Protein AF-A0A4Z1HAS6-F1 (afdb_monomer)

Solvent-accessible surface area (backbone atoms only — not comparable to full-atom values): 6994 Å² total; per-residue (Å²): 138,57,70,63,56,57,43,52,5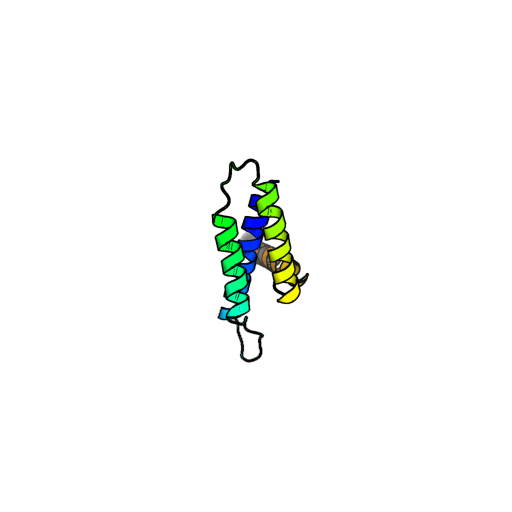6,49,54,50,50,54,49,54,50,51,54,45,49,69,74,68,53,51,96,88,54,88,70,80,50,74,66,58,55,48,51,56,49,50,52,51,54,56,54,69,70,57,54,98,82,44,96,55,39,67,73,58,42,51,60,47,43,54,51,50,51,55,50,22,61,75,71,56,72,60,38,76,62,50,59,50,48,52,47,49,51,53,48,51,54,50,48,51,54,49,53,52,49,51,55,49,49,52,53,52,51,50,53,50,52,57,54,53,60,63,70,76,104

Foldseek 3Di:
DDLLVVLVVLLVLLVVLLVCCVVVVDPPRDHDDPVLVVQSVVLVVQSVVQDPPDPCSVVSSVVSVVSSVVSCVVVVSDDVVSVVVVVVVVVVVVVVVVVVVVVVVVVVVVVVVVVVVVVVD

Structure (mmCIF, N/CA/C/O backbone):
data_AF-A0A4Z1HAS6-F1
#
_entry.id   AF-A0A4Z1HAS6-F1
#
loop_
_atom_site.group_PDB
_atom_site.id
_atom_site.type_symbol
_atom_site.label_atom_id
_atom_site.label_alt_id
_atom_site.label_comp_id
_atom_site.label_asym_id
_atom_site.label_entity_id
_atom_site.label_seq_id
_atom_site.pdbx_PDB_ins_code
_atom_site.Cartn_x
_atom_site.Cartn_y
_atom_site.Cartn_z
_atom_site.occupancy
_atom_site.B_iso_or_equiv
_atom_site.auth_seq_id
_atom_site.auth_comp_id
_atom_site.auth_asym_id
_atom_site.auth_atom_id
_atom_site.pdbx_PDB_model_num
ATOM 1 N N . MET A 1 1 ? -14.693 9.776 7.699 1.00 51.38 1 MET A N 1
ATOM 2 C CA . MET A 1 1 ? -13.715 8.710 7.383 1.00 51.38 1 MET A C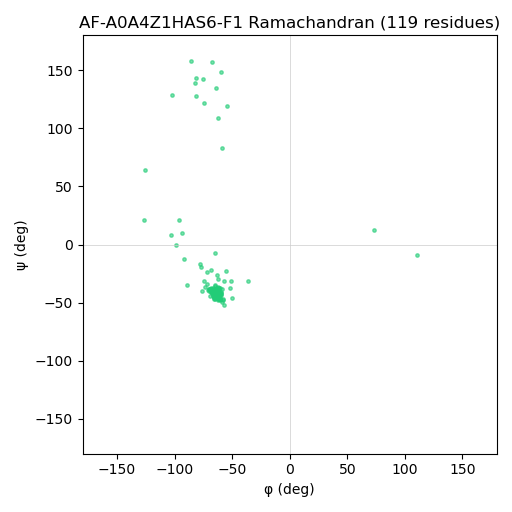A 1
ATOM 3 C C . MET A 1 1 ? -13.106 8.235 8.688 1.00 51.38 1 MET A C 1
ATOM 5 O O . MET A 1 1 ? -12.937 9.064 9.571 1.00 51.38 1 MET A O 1
ATOM 9 N N . SER A 1 2 ? -12.888 6.928 8.856 1.00 72.44 2 SER A N 1
ATOM 10 C CA . SER A 1 2 ? -12.240 6.383 10.058 1.00 72.44 2 SER A CA 1
ATOM 11 C C . SER A 1 2 ? -10.797 6.050 9.710 1.00 72.44 2 SER A C 1
ATOM 13 O O . SER A 1 2 ? -10.574 5.319 8.748 1.00 72.44 2 SER A O 1
ATOM 15 N N . ILE A 1 3 ? -9.852 6.538 10.513 1.00 74.12 3 ILE A N 1
ATOM 16 C CA . ILE A 1 3 ? -8.408 6.313 10.350 1.00 74.12 3 ILE A CA 1
ATOM 17 C C . ILE A 1 3 ? -8.041 4.832 10.195 1.00 74.12 3 ILE A C 1
ATOM 19 O O . ILE A 1 3 ? -7.114 4.485 9.473 1.00 74.12 3 ILE A O 1
ATOM 23 N N . ARG A 1 4 ? -8.812 3.936 10.820 1.00 79.75 4 ARG A N 1
ATOM 24 C CA . ARG A 1 4 ? -8.639 2.489 10.682 1.00 79.75 4 ARG A CA 1
ATOM 25 C C . ARG A 1 4 ? -8.844 2.018 9.250 1.00 79.75 4 ARG A C 1
ATOM 27 O O . ARG A 1 4 ? -8.083 1.182 8.784 1.00 79.75 4 ARG A O 1
ATOM 34 N N . LYS A 1 5 ? -9.880 2.524 8.578 1.00 78.62 5 LYS A N 1
ATOM 35 C CA . LYS A 1 5 ? -10.191 2.136 7.201 1.00 78.62 5 LYS A CA 1
ATOM 36 C C . LYS A 1 5 ? -9.112 2.647 6.249 1.00 78.62 5 LYS A C 1
ATOM 38 O O . LYS A 1 5 ? -8.667 1.903 5.390 1.00 78.62 5 LYS A O 1
ATOM 43 N N . ASP A 1 6 ? -8.647 3.874 6.466 1.00 76.94 6 ASP A N 1
ATOM 44 C CA . ASP A 1 6 ? -7.574 4.455 5.658 1.00 76.94 6 ASP A CA 1
ATOM 45 C C . ASP A 1 6 ? -6.259 3.676 5.846 1.00 76.94 6 ASP A C 1
ATOM 47 O O . ASP A 1 6 ? -5.551 3.398 4.880 1.00 76.94 6 ASP A O 1
ATOM 51 N N . LEU A 1 7 ? -5.950 3.259 7.079 1.00 79.75 7 LEU A N 1
ATOM 52 C CA . LEU A 1 7 ? -4.800 2.405 7.376 1.00 79.75 7 LEU A CA 1
ATOM 53 C C . LEU A 1 7 ? -4.944 0.999 6.766 1.00 79.75 7 LEU A C 1
ATOM 55 O O . LEU A 1 7 ? -3.986 0.497 6.189 1.00 79.75 7 LEU A O 1
ATOM 59 N N . GLU A 1 8 ? -6.127 0.386 6.843 1.00 83.94 8 GLU A N 1
ATOM 60 C CA . GLU A 1 8 ? -6.432 -0.909 6.217 1.00 83.94 8 GLU A CA 1
ATOM 61 C C . GLU A 1 8 ? -6.228 -0.868 4.697 1.00 83.94 8 GLU A C 1
ATOM 63 O O . GLU A 1 8 ? -5.531 -1.719 4.138 1.00 83.94 8 GLU A O 1
ATOM 68 N N . ASP A 1 9 ? -6.789 0.152 4.044 1.00 80.56 9 ASP A N 1
ATOM 69 C CA . ASP A 1 9 ? -6.670 0.363 2.603 1.00 80.56 9 ASP A CA 1
ATOM 70 C C . ASP A 1 9 ? -5.200 0.594 2.207 1.00 80.56 9 ASP A C 1
ATOM 72 O O . ASP A 1 9 ? -4.719 -0.003 1.243 1.00 80.56 9 ASP A O 1
ATOM 76 N N . ASN A 1 10 ? -4.450 1.386 2.984 1.00 79.81 10 ASN A N 1
ATOM 77 C CA . ASN A 1 10 ? -3.025 1.611 2.739 1.00 79.81 10 ASN A CA 1
ATOM 78 C C . ASN A 1 10 ? -2.195 0.325 2.910 1.00 79.81 10 ASN A C 1
ATOM 80 O O . ASN A 1 10 ? -1.398 0.011 2.034 1.00 79.81 10 ASN A O 1
ATOM 84 N N . ILE A 1 11 ? -2.388 -0.454 3.984 1.00 83.88 11 ILE A N 1
ATOM 85 C CA . ILE A 1 11 ? -1.651 -1.719 4.195 1.00 83.88 11 ILE A CA 1
ATOM 86 C C . ILE A 1 11 ? -1.910 -2.689 3.041 1.00 83.88 11 ILE A C 1
ATOM 88 O O . ILE A 1 11 ? -0.990 -3.356 2.563 1.00 83.88 11 ILE A O 1
ATOM 92 N N . LYS A 1 12 ? -3.164 -2.777 2.586 1.00 82.44 12 LYS A N 1
ATOM 93 C CA . LYS A 1 12 ? -3.532 -3.626 1.454 1.00 82.44 12 LYS A CA 1
ATOM 94 C C . LYS A 1 12 ? -2.815 -3.194 0.175 1.00 82.44 12 LYS A C 1
ATOM 96 O O . LYS A 1 12 ? -2.251 -4.043 -0.507 1.00 82.44 12 LYS A O 1
ATOM 101 N N . LEU A 1 13 ? -2.798 -1.894 -0.113 1.00 76.75 13 LEU A N 1
ATOM 102 C CA . LEU A 1 13 ? -2.098 -1.352 -1.276 1.00 76.75 13 LEU A CA 1
ATOM 103 C C . LEU A 1 13 ? -0.607 -1.700 -1.259 1.00 76.75 13 LEU A C 1
ATOM 105 O O . LEU A 1 13 ? -0.089 -2.172 -2.265 1.00 76.75 13 LEU A O 1
ATOM 109 N N . GLU A 1 14 ? 0.072 -1.523 -0.127 1.00 79.19 14 GLU A N 1
ATOM 110 C CA . GLU A 1 14 ? 1.503 -1.836 -0.004 1.00 79.19 14 GLU A CA 1
ATOM 111 C C . GLU A 1 14 ? 1.799 -3.328 -0.242 1.00 79.19 14 GLU A C 1
ATOM 113 O O . GLU A 1 14 ? 2.783 -3.675 -0.898 1.00 79.19 14 GLU A O 1
ATOM 118 N N . LYS A 1 15 ? 0.917 -4.225 0.220 1.00 79.00 15 LYS A N 1
ATOM 119 C CA . LYS A 1 15 ? 1.027 -5.668 -0.052 1.00 79.00 15 LYS A CA 1
ATOM 120 C C . LYS A 1 15 ? 0.835 -5.996 -1.527 1.00 79.00 15 LYS A C 1
ATOM 122 O O . LYS A 1 15 ? 1.623 -6.755 -2.083 1.00 79.00 15 LYS A O 1
ATOM 127 N N . ASP A 1 16 ? -0.177 -5.407 -2.158 1.00 75.19 16 ASP A N 1
ATOM 128 C CA . ASP A 1 16 ? -0.426 -5.596 -3.588 1.00 75.19 16 ASP A CA 1
ATOM 129 C C . ASP A 1 16 ? 0.782 -5.103 -4.415 1.00 75.19 16 ASP A C 1
ATOM 131 O O . ASP A 1 16 ? 1.184 -5.754 -5.380 1.00 75.19 16 ASP A O 1
ATOM 135 N N . TYR A 1 17 ? 1.426 -4.001 -4.004 1.00 73.44 17 TYR A N 1
ATOM 136 C CA . TYR A 1 17 ? 2.667 -3.518 -4.620 1.00 73.44 17 TYR A CA 1
ATOM 137 C C . TYR A 1 17 ? 3.847 -4.468 -4.425 1.00 73.44 17 TYR A C 1
ATOM 139 O O . TYR A 1 17 ? 4.586 -4.711 -5.379 1.00 73.44 17 TYR A O 1
ATOM 147 N N . GLN A 1 18 ? 4.031 -5.018 -3.224 1.00 72.50 18 GLN A N 1
ATOM 148 C CA . GLN A 1 18 ? 5.063 -6.022 -2.973 1.00 72.50 18 GLN A CA 1
ATOM 149 C C . GLN A 1 18 ? 4.877 -7.244 -3.885 1.00 72.50 18 GLN A C 1
ATOM 151 O O . GLN A 1 18 ? 5.830 -7.663 -4.543 1.00 72.50 18 GLN A O 1
ATOM 156 N N . ASP A 1 19 ? 3.652 -7.762 -3.982 1.00 71.94 19 ASP A N 1
ATOM 157 C CA . ASP A 1 19 ? 3.314 -8.890 -4.853 1.00 71.94 19 ASP A CA 1
ATOM 158 C C . ASP A 1 19 ? 3.598 -8.583 -6.332 1.00 71.94 19 ASP A C 1
ATOM 160 O O . ASP A 1 19 ? 4.100 -9.442 -7.061 1.00 71.94 19 ASP A O 1
ATOM 164 N N . LEU A 1 20 ? 3.293 -7.363 -6.788 1.00 68.50 20 LEU A N 1
ATOM 165 C CA . LEU A 1 20 ? 3.595 -6.918 -8.151 1.00 68.50 20 LEU A CA 1
ATOM 166 C C . LEU A 1 20 ? 5.101 -6.826 -8.397 1.00 68.50 20 LEU A C 1
ATOM 168 O O . LEU A 1 20 ? 5.577 -7.328 -9.410 1.00 68.50 20 LEU A O 1
ATOM 172 N N . ILE A 1 21 ? 5.866 -6.240 -7.471 1.00 66.69 21 ILE A N 1
ATOM 173 C CA . ILE A 1 21 ? 7.328 -6.156 -7.587 1.00 66.69 21 ILE A CA 1
ATOM 174 C C . ILE A 1 21 ? 7.930 -7.558 -7.658 1.00 66.69 21 ILE A C 1
ATOM 176 O O . ILE A 1 21 ? 8.806 -7.795 -8.486 1.00 66.69 21 ILE A O 1
ATOM 180 N N . GLU A 1 22 ? 7.466 -8.504 -6.841 1.00 67.56 22 GLU A N 1
ATOM 181 C CA . GLU A 1 22 ? 7.962 -9.882 -6.867 1.00 67.56 22 GLU A CA 1
ATOM 182 C C . GLU A 1 22 ? 7.612 -10.617 -8.171 1.00 67.56 22 GLU A C 1
ATOM 184 O O . GLU A 1 22 ? 8.472 -11.310 -8.721 1.00 67.56 22 GLU A O 1
ATOM 189 N N . LYS A 1 23 ? 6.392 -10.436 -8.699 1.00 64.88 23 LYS A N 1
ATOM 190 C CA . LYS A 1 23 ? 5.915 -11.105 -9.925 1.00 64.88 23 LYS A CA 1
ATOM 191 C C . LYS A 1 23 ? 6.482 -10.507 -11.216 1.00 64.88 23 LYS A C 1
ATOM 193 O O . LYS A 1 23 ? 6.850 -11.263 -12.110 1.00 64.88 23 LYS A O 1
ATOM 198 N N . ASP A 1 24 ? 6.592 -9.181 -11.305 1.00 59.50 24 ASP A N 1
ATOM 199 C CA . ASP A 1 24 ? 7.090 -8.450 -12.485 1.00 59.50 24 ASP A CA 1
ATOM 200 C C . ASP A 1 24 ? 8.597 -8.139 -12.421 1.00 59.50 24 ASP A C 1
ATOM 202 O O . ASP A 1 24 ? 9.121 -7.400 -13.262 1.00 59.50 24 ASP A O 1
ATOM 206 N N . SER A 1 25 ? 9.325 -8.708 -11.450 1.00 54.72 25 SER A N 1
ATOM 207 C CA . SER A 1 25 ? 10.783 -8.590 -11.310 1.00 54.72 25 SER A CA 1
ATOM 208 C C . SER A 1 25 ? 11.525 -9.115 -12.548 1.00 54.72 25 SER A C 1
ATOM 210 O O . SER A 1 25 ? 12.044 -10.234 -12.564 1.00 54.72 25 SER A O 1
ATOM 212 N N . LYS A 1 26 ? 11.651 -8.278 -13.581 1.00 51.53 26 LYS A N 1
ATOM 213 C CA . LYS A 1 26 ? 12.662 -8.443 -14.628 1.00 51.53 26 LYS A CA 1
ATOM 214 C C . LYS A 1 26 ? 14.056 -8.397 -13.981 1.00 51.53 26 LYS A C 1
ATOM 216 O O . LYS A 1 26 ? 14.238 -7.685 -12.987 1.00 51.53 26 LYS A O 1
ATOM 221 N N . PRO A 1 27 ? 15.056 -9.112 -14.524 1.00 42.62 27 PRO A N 1
ATOM 222 C CA . PRO A 1 27 ? 16.431 -8.990 -14.047 1.00 42.62 27 PRO A CA 1
ATOM 223 C C . PRO A 1 27 ? 16.865 -7.514 -14.100 1.00 42.62 27 PRO A C 1
ATOM 225 O O . PRO A 1 27 ? 16.822 -6.896 -15.160 1.00 42.62 27 PRO A O 1
ATOM 228 N N . GLY A 1 28 ? 17.208 -6.940 -12.939 1.00 47.59 28 GLY A N 1
ATOM 229 C CA . GLY A 1 28 ? 17.580 -5.525 -12.782 1.00 47.59 28 GLY A CA 1
ATOM 230 C C . GLY A 1 28 ? 16.577 -4.640 -12.023 1.00 47.59 28 GLY A C 1
ATOM 231 O O . GLY A 1 28 ? 16.925 -3.512 -11.683 1.00 47.59 28 GLY A O 1
ATOM 232 N N . HIS A 1 29 ? 15.370 -5.121 -11.700 1.00 53.66 29 HIS A N 1
ATOM 233 C CA . HIS A 1 29 ? 14.458 -4.409 -10.792 1.00 53.66 29 HIS A CA 1
ATOM 234 C C . HIS A 1 29 ? 14.796 -4.683 -9.316 1.00 53.66 29 HIS A C 1
ATOM 236 O O . HIS A 1 29 ? 15.098 -5.817 -8.940 1.00 53.66 29 HIS A O 1
ATOM 242 N N . ARG A 1 30 ? 14.741 -3.639 -8.470 1.00 60.19 30 ARG A N 1
ATOM 243 C CA . ARG A 1 30 ? 14.974 -3.743 -7.019 1.00 60.19 30 ARG A CA 1
ATOM 244 C C . ARG A 1 30 ? 13.914 -4.658 -6.404 1.00 60.19 30 ARG A C 1
ATOM 246 O O . ARG A 1 30 ? 12.751 -4.280 -6.309 1.00 60.19 30 ARG A O 1
ATOM 253 N N . ARG A 1 31 ? 14.333 -5.851 -5.986 1.00 65.88 31 ARG A N 1
ATOM 254 C CA . ARG A 1 31 ? 13.539 -6.718 -5.113 1.00 65.88 31 ARG A CA 1
ATOM 255 C C . ARG A 1 31 ? 13.591 -6.167 -3.698 1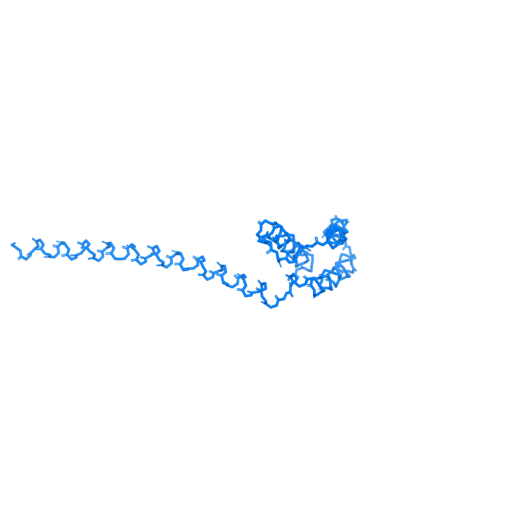.00 65.88 31 ARG A C 1
ATOM 257 O O . ARG A 1 31 ? 14.644 -5.692 -3.272 1.00 65.88 31 ARG A O 1
ATOM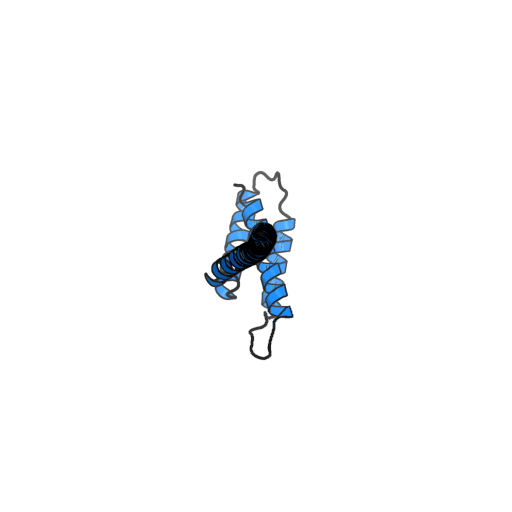 264 N N . LEU A 1 32 ? 12.470 -6.258 -2.990 1.00 68.31 32 LEU A N 1
ATOM 265 C CA . LEU A 1 32 ? 12.460 -5.983 -1.561 1.00 68.31 32 LEU A CA 1
ATOM 266 C C . LEU A 1 32 ? 13.334 -7.022 -0.849 1.00 68.31 32 LEU A C 1
ATOM 268 O O . LEU A 1 32 ? 13.258 -8.219 -1.147 1.00 68.31 32 LEU A O 1
ATOM 272 N N . SER A 1 33 ? 14.177 -6.562 0.067 1.00 76.88 33 SER A N 1
ATOM 273 C CA . SER A 1 33 ? 14.954 -7.418 0.952 1.00 76.88 33 SER A CA 1
ATOM 274 C C . SER A 1 33 ? 14.026 -8.135 1.933 1.00 76.88 33 SER A C 1
ATOM 276 O O . SER A 1 33 ? 12.924 -7.675 2.233 1.00 76.88 33 SER A O 1
ATOM 278 N N . GLU A 1 34 ? 14.474 -9.264 2.476 1.00 78.88 34 GLU A N 1
ATOM 279 C CA . GLU A 1 34 ? 13.701 -10.015 3.475 1.00 78.88 34 GLU A CA 1
ATOM 280 C C . GLU A 1 34 ? 13.352 -9.164 4.709 1.00 78.88 34 GLU A C 1
ATOM 282 O O . GLU A 1 34 ? 12.285 -9.326 5.299 1.00 78.88 34 GLU A O 1
ATOM 287 N N . GLU A 1 35 ? 14.209 -8.205 5.067 1.00 78.81 35 GLU A N 1
ATOM 288 C CA . GLU A 1 35 ? 13.957 -7.265 6.160 1.00 78.81 35 GLU A CA 1
ATOM 289 C C . GLU A 1 35 ? 12.843 -6.263 5.818 1.00 78.81 35 GLU A C 1
ATOM 291 O O . GLU A 1 35 ? 11.965 -6.000 6.641 1.00 78.81 35 GLU A O 1
ATOM 296 N N . GLU A 1 36 ? 12.814 -5.763 4.579 1.00 76.50 36 GLU A N 1
ATOM 297 C CA . GLU A 1 36 ? 11.778 -4.843 4.100 1.00 76.50 36 GLU A CA 1
ATOM 298 C C . GLU A 1 36 ? 10.398 -5.519 4.116 1.00 76.50 36 GLU A C 1
ATOM 300 O O . GLU A 1 36 ? 9.433 -4.944 4.626 1.00 76.50 36 GLU A O 1
ATOM 305 N N . LYS A 1 37 ? 10.322 -6.777 3.661 1.00 78.88 37 LYS A N 1
ATOM 306 C CA . LYS A 1 37 ? 9.094 -7.593 3.706 1.00 78.88 37 LYS A CA 1
ATOM 307 C C . LYS A 1 37 ? 8.638 -7.868 5.138 1.00 78.88 37 LYS A C 1
ATOM 309 O O . LYS A 1 37 ? 7.444 -7.844 5.442 1.00 78.88 37 LYS A O 1
ATOM 314 N N . LYS A 1 38 ? 9.592 -8.131 6.035 1.00 84.50 38 LYS A N 1
ATOM 315 C CA . LYS A 1 38 ? 9.312 -8.391 7.449 1.00 84.50 38 LYS A CA 1
ATOM 316 C C . LYS A 1 38 ? 8.711 -7.163 8.132 1.00 84.50 38 LYS A C 1
ATOM 318 O O . LYS A 1 38 ? 7.761 -7.316 8.894 1.00 84.50 38 LYS A O 1
ATOM 323 N N . ASN A 1 39 ? 9.195 -5.962 7.819 1.00 84.19 39 ASN A N 1
ATOM 324 C CA . ASN A 1 39 ? 8.670 -4.718 8.388 1.00 84.19 39 ASN A CA 1
ATOM 325 C C . ASN A 1 39 ? 7.203 -4.466 8.010 1.00 84.19 39 ASN A C 1
ATOM 327 O O . ASN A 1 39 ? 6.399 -4.166 8.892 1.00 84.19 39 ASN A O 1
ATOM 331 N N . LEU A 1 40 ? 6.821 -4.660 6.742 1.00 82.69 40 LEU A N 1
ATOM 332 C CA . LEU A 1 40 ? 5.419 -4.520 6.328 1.00 82.69 40 LEU A CA 1
ATOM 333 C C . LEU A 1 40 ? 4.515 -5.550 7.024 1.00 82.69 40 LEU A C 1
ATOM 335 O O . LEU A 1 40 ? 3.405 -5.229 7.455 1.00 82.69 40 LEU A O 1
ATOM 339 N N . LYS A 1 41 ? 5.009 -6.783 7.193 1.00 85.75 41 LYS A N 1
ATOM 340 C CA . LYS A 1 41 ? 4.297 -7.834 7.929 1.00 85.75 41 LYS A CA 1
ATOM 341 C C . LYS A 1 41 ? 4.076 -7.462 9.399 1.00 85.75 41 LYS A C 1
ATOM 343 O O . LYS A 1 41 ? 2.981 -7.686 9.902 1.00 85.75 41 LYS A O 1
ATOM 348 N N . ILE A 1 42 ? 5.069 -6.862 10.058 1.00 89.38 42 ILE A N 1
ATOM 349 C CA . ILE A 1 42 ? 4.950 -6.397 11.449 1.00 89.38 42 ILE A CA 1
ATOM 350 C C . ILE A 1 42 ? 3.848 -5.335 11.571 1.00 89.38 42 ILE A C 1
ATOM 352 O O . ILE A 1 42 ? 2.989 -5.452 12.441 1.00 89.38 42 ILE A O 1
ATOM 356 N N . ILE A 1 43 ? 3.814 -4.351 10.664 1.00 86.06 43 ILE A N 1
ATOM 357 C CA . ILE A 1 43 ? 2.779 -3.301 10.664 1.00 86.06 43 ILE A CA 1
ATOM 358 C C . ILE A 1 43 ? 1.377 -3.907 10.485 1.00 86.06 43 ILE A C 1
ATOM 360 O O . ILE A 1 43 ? 0.443 -3.523 11.188 1.00 86.06 43 ILE A O 1
ATOM 364 N N . ASP A 1 44 ? 1.224 -4.885 9.586 1.00 87.25 44 ASP A N 1
ATOM 365 C CA . ASP A 1 44 ? -0.044 -5.597 9.378 1.00 87.25 44 ASP A CA 1
ATOM 366 C C . ASP A 1 44 ? -0.479 -6.418 10.601 1.00 87.25 44 ASP A C 1
ATOM 368 O O . ASP A 1 44 ? -1.656 -6.422 10.969 1.00 87.25 44 ASP A O 1
ATOM 372 N N . GLU A 1 45 ? 0.452 -7.123 11.243 1.00 90.25 45 GLU A N 1
ATOM 373 C CA . GLU A 1 45 ? 0.167 -7.892 12.456 1.00 90.25 45 GLU A CA 1
ATOM 374 C C . GLU A 1 45 ? -0.222 -6.983 13.624 1.00 90.25 45 GLU A C 1
ATOM 376 O O . GLU A 1 45 ? -1.172 -7.292 14.347 1.00 90.25 45 GLU A O 1
ATOM 381 N N . ASP A 1 46 ? 0.450 -5.845 13.789 1.00 87.81 46 ASP A N 1
ATOM 382 C CA . ASP A 1 46 ? 0.114 -4.872 14.826 1.00 87.81 46 ASP A CA 1
ATOM 383 C C . ASP A 1 46 ? -1.228 -4.188 14.557 1.00 87.81 46 ASP A C 1
ATOM 385 O O . ASP A 1 46 ? -2.030 -4.032 15.479 1.00 87.81 46 ASP A O 1
ATOM 389 N N . PHE A 1 47 ? -1.551 -3.889 13.296 1.00 87.50 47 PHE A N 1
ATOM 390 C CA . PHE A 1 47 ? -2.871 -3.387 12.919 1.00 87.50 47 PHE A CA 1
ATOM 391 C C . PHE A 1 47 ? -3.992 -4.384 13.253 1.00 87.50 47 PHE A C 1
ATOM 393 O O . PHE A 1 47 ? -5.027 -4.003 13.808 1.00 87.50 47 PHE A O 1
ATOM 400 N N . LYS A 1 48 ? -3.782 -5.681 12.986 1.00 87.19 48 LYS A N 1
ATOM 401 C CA . LYS A 1 48 ? -4.750 -6.750 13.299 1.00 87.19 48 LYS A CA 1
ATOM 402 C C . LYS A 1 48 ? -5.025 -6.906 14.795 1.00 87.19 48 LYS A C 1
ATOM 404 O O . LYS A 1 48 ? -6.112 -7.358 15.157 1.00 87.19 48 LYS A O 1
ATOM 409 N N . LYS A 1 49 ? -4.081 -6.528 15.663 1.00 87.19 49 LYS A N 1
ATOM 410 C CA . LYS A 1 49 ? -4.270 -6.551 17.125 1.00 87.19 49 LYS A CA 1
ATOM 411 C C . LYS A 1 49 ? -5.221 -5.452 17.611 1.00 87.19 49 LYS A C 1
ATOM 413 O O . LYS A 1 49 ? -5.841 -5.623 18.659 1.00 87.19 49 LYS A O 1
ATOM 418 N N . ILE A 1 50 ? -5.381 -4.359 16.859 1.00 84.69 50 ILE A N 1
ATOM 419 C CA . ILE A 1 50 ? -6.269 -3.247 17.223 1.00 84.69 50 ILE A CA 1
ATOM 420 C C . ILE A 1 50 ? -7.725 -3.659 16.994 1.00 84.69 50 ILE A C 1
ATOM 422 O O . ILE A 1 50 ? -8.136 -3.943 15.863 1.00 84.69 50 ILE A O 1
ATOM 426 N N . LYS A 1 51 ? -8.559 -3.615 18.037 1.00 80.12 51 LYS A N 1
ATOM 427 C CA . LYS A 1 51 ? -10.000 -3.897 17.922 1.00 80.12 51 LYS A CA 1
ATOM 428 C C . LYS A 1 51 ? -10.770 -2.670 17.409 1.00 80.12 51 LYS A C 1
ATOM 430 O O . LYS A 1 51 ? -10.489 -1.549 17.807 1.00 80.12 51 LYS A O 1
ATOM 435 N N . LYS A 1 52 ? -11.793 -2.891 16.573 1.00 70.62 52 LYS A N 1
ATOM 436 C CA . LYS A 1 52 ? -12.615 -1.855 15.892 1.00 70.62 52 LYS A CA 1
ATOM 437 C C . LYS A 1 52 ? -13.466 -0.960 16.823 1.00 70.62 52 LYS A C 1
ATOM 439 O O . LYS A 1 52 ? -14.121 -0.043 16.355 1.00 70.62 52 LYS A O 1
ATOM 444 N N . ASN A 1 53 ? -13.513 -1.271 18.120 1.00 72.12 53 ASN A N 1
ATOM 445 C CA . ASN A 1 53 ? -14.309 -0.551 19.124 1.00 72.12 53 ASN A CA 1
ATOM 446 C C . ASN A 1 53 ? -13.444 -0.100 20.311 1.00 72.12 53 ASN A C 1
ATOM 448 O O . ASN A 1 53 ? -13.938 0.086 21.425 1.00 72.12 53 ASN A O 1
ATOM 452 N N . GLU A 1 54 ? -12.132 -0.001 20.116 1.00 75.06 54 GLU A N 1
ATOM 453 C CA . GLU A 1 54 ? -11.229 0.366 21.193 1.00 75.06 54 GLU A CA 1
ATOM 454 C C . GLU A 1 54 ? -11.231 1.888 21.376 1.00 75.06 54 GLU A C 1
ATOM 456 O O . GLU A 1 54 ? -10.987 2.637 20.436 1.00 75.06 54 GLU A O 1
ATOM 461 N N . ARG A 1 55 ? -11.455 2.387 22.601 1.00 75.38 55 ARG A N 1
ATOM 462 C CA . ARG A 1 55 ? -11.410 3.841 22.888 1.00 75.38 55 ARG A CA 1
ATOM 463 C C . ARG A 1 55 ? -10.089 4.501 22.470 1.00 75.38 55 ARG A C 1
ATOM 465 O O . ARG A 1 55 ? -10.044 5.711 22.288 1.00 75.38 55 ARG A O 1
ATOM 472 N N . ARG A 1 56 ? -9.018 3.710 22.362 1.00 78.31 56 ARG A N 1
ATOM 473 C CA . ARG A 1 56 ? -7.671 4.137 21.970 1.00 78.31 56 ARG A CA 1
ATOM 474 C C . ARG A 1 56 ? -7.320 3.780 20.525 1.00 78.31 56 ARG A C 1
ATOM 476 O O . ARG A 1 56 ? -6.182 3.991 20.136 1.00 78.31 56 ARG A O 1
ATOM 483 N N . GLU A 1 57 ? -8.269 3.288 19.730 1.00 78.19 57 GLU A N 1
ATOM 484 C CA . GLU A 1 57 ? -8.045 2.855 18.346 1.00 78.19 57 GLU A CA 1
ATOM 485 C C . GLU A 1 57 ? -7.314 3.914 17.520 1.00 78.19 57 GLU A C 1
ATOM 487 O O . GLU A 1 57 ? -6.326 3.601 16.870 1.00 78.19 57 GLU A O 1
ATOM 492 N N . ILE A 1 58 ? -7.728 5.179 17.612 1.00 78.44 58 ILE A N 1
ATOM 493 C CA . ILE A 1 58 ? -7.069 6.286 16.903 1.00 78.44 58 ILE A CA 1
ATOM 494 C C . ILE A 1 58 ? -5.600 6.421 17.333 1.00 78.44 58 ILE A C 1
ATOM 496 O O . ILE A 1 58 ? -4.718 6.520 16.485 1.00 78.44 58 ILE A O 1
ATOM 500 N N . ASN A 1 59 ? -5.326 6.354 18.638 1.00 83.00 59 ASN A N 1
ATOM 501 C CA . ASN A 1 59 ? -3.973 6.472 19.188 1.00 83.00 59 ASN A CA 1
ATOM 502 C C . ASN A 1 59 ? -3.078 5.276 18.835 1.00 83.00 59 ASN A C 1
ATOM 504 O O . ASN A 1 59 ? -1.861 5.407 18.872 1.00 83.00 59 ASN A O 1
ATOM 508 N N . LEU A 1 60 ? -3.666 4.122 18.512 1.00 83.56 60 LEU A N 1
ATOM 509 C CA . LEU A 1 60 ? -2.938 2.934 18.069 1.00 83.56 60 LEU A CA 1
ATOM 510 C C . LEU A 1 60 ? -2.751 2.911 16.546 1.00 83.56 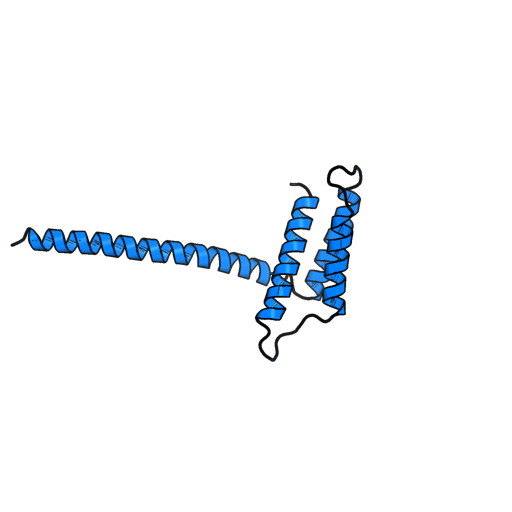60 LEU A C 1
ATOM 512 O O . LEU A 1 60 ? -1.704 2.491 16.064 1.00 83.56 60 LEU A O 1
ATOM 516 N N . CYS A 1 61 ? -3.730 3.404 15.785 1.00 84.06 61 CYS A N 1
ATOM 517 C CA . CYS A 1 61 ? -3.660 3.490 14.328 1.00 84.06 61 CYS A CA 1
ATOM 518 C C . CYS A 1 61 ? -2.712 4.601 13.848 1.00 84.06 61 CYS A C 1
ATOM 520 O O . CYS A 1 61 ? -2.018 4.400 12.858 1.00 84.06 61 CYS A O 1
ATOM 522 N N . LEU A 1 62 ? -2.646 5.748 14.538 1.00 81.44 62 LEU A N 1
ATOM 523 C CA . LEU A 1 62 ? -1.799 6.884 14.139 1.00 81.44 62 LEU A CA 1
ATOM 524 C C . LEU A 1 62 ? -0.305 6.509 14.014 1.00 81.44 62 LEU A C 1
ATOM 526 O O . LEU A 1 62 ? 0.267 6.741 12.950 1.00 81.44 62 LEU A O 1
ATOM 530 N N . PRO A 1 63 ? 0.337 5.877 15.019 1.00 84.75 63 PRO A N 1
ATOM 531 C CA . PRO A 1 63 ? 1.732 5.454 14.898 1.00 84.75 63 PRO A CA 1
ATOM 532 C C . PRO A 1 63 ? 1.957 4.426 13.787 1.00 84.75 63 PRO A C 1
ATOM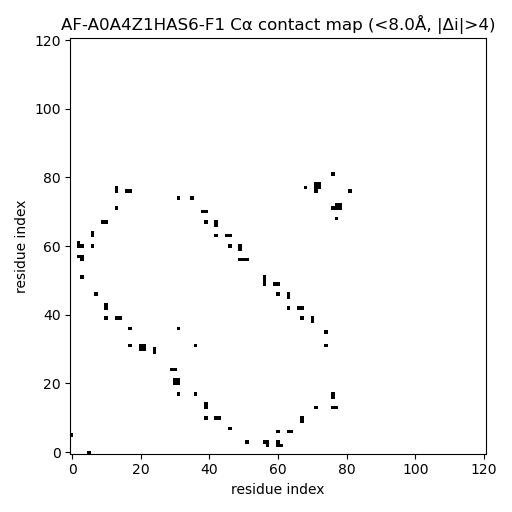 534 O O . PRO A 1 63 ? 2.973 4.478 13.097 1.00 84.75 63 PRO A O 1
ATOM 537 N N . LEU A 1 64 ? 1.009 3.503 13.584 1.00 85.44 64 LEU A N 1
ATOM 538 C CA . LEU A 1 64 ? 1.095 2.514 12.508 1.00 85.44 64 LEU A CA 1
ATOM 539 C C . LEU A 1 64 ? 0.998 3.167 11.130 1.00 85.44 64 LEU A C 1
ATOM 541 O O . LEU A 1 64 ? 1.722 2.767 10.223 1.00 85.44 64 LEU A O 1
ATOM 545 N N . GLN A 1 65 ? 0.161 4.194 10.986 1.00 80.44 65 GLN A N 1
ATOM 546 C CA . GLN A 1 65 ? 0.078 4.983 9.764 1.00 80.44 65 GLN A CA 1
ATOM 547 C C . GLN A 1 65 ? 1.404 5.687 9.471 1.00 80.44 65 GLN A C 1
ATOM 549 O O . GLN A 1 65 ? 1.919 5.558 8.366 1.00 80.44 65 GLN A O 1
ATOM 554 N N . THR A 1 66 ? 2.003 6.352 10.460 1.00 82.75 66 THR A N 1
ATOM 555 C CA . THR A 1 66 ? 3.318 6.991 10.298 1.00 82.75 66 THR A CA 1
ATOM 556 C C . THR A 1 66 ? 4.413 5.975 9.964 1.00 82.75 66 THR A C 1
ATOM 558 O O . THR A 1 66 ? 5.257 6.233 9.110 1.00 82.75 66 THR A O 1
ATOM 561 N N . ASN A 1 67 ? 4.404 4.797 10.593 1.00 84.62 67 ASN A N 1
ATOM 562 C CA . ASN A 1 67 ? 5.358 3.732 10.279 1.00 84.62 67 ASN A CA 1
ATOM 563 C C . ASN A 1 67 ? 5.191 3.216 8.847 1.00 84.62 67 ASN A C 1
ATOM 565 O O . ASN A 1 67 ? 6.189 2.984 8.166 1.00 84.62 67 ASN A O 1
ATOM 569 N N . LEU A 1 68 ? 3.949 3.067 8.386 1.00 82.88 68 LEU A N 1
ATOM 570 C CA . LEU A 1 68 ? 3.642 2.643 7.027 1.00 82.88 68 LEU A CA 1
ATOM 571 C C . LEU A 1 68 ? 4.063 3.697 6.001 1.00 82.88 68 LEU A C 1
ATOM 573 O O . LEU A 1 68 ? 4.684 3.352 5.004 1.00 82.88 68 LEU A O 1
ATOM 577 N N . GLU A 1 69 ? 3.782 4.973 6.263 1.00 81.06 69 GLU A N 1
ATOM 578 C CA . GLU A 1 69 ? 4.212 6.096 5.422 1.00 81.06 69 GLU A CA 1
ATOM 579 C C . GLU A 1 69 ? 5.742 6.167 5.337 1.00 81.06 69 GLU A C 1
ATOM 581 O O . GLU A 1 69 ? 6.290 6.189 4.241 1.00 81.06 69 GLU A O 1
ATOM 586 N N . ASN A 1 70 ? 6.444 6.069 6.469 1.00 81.44 70 ASN A N 1
ATOM 587 C CA . ASN A 1 70 ? 7.910 6.062 6.506 1.00 81.44 70 ASN A CA 1
ATOM 588 C C . ASN A 1 70 ? 8.527 4.864 5.776 1.00 81.44 70 ASN A C 1
ATOM 590 O O . ASN A 1 70 ? 9.556 5.003 5.110 1.00 81.44 70 ASN A O 1
ATOM 594 N N . TRP A 1 71 ? 7.943 3.673 5.938 1.00 81.50 71 TRP A N 1
ATOM 595 C CA . TRP A 1 71 ? 8.361 2.485 5.195 1.00 81.50 71 TRP A CA 1
ATOM 596 C C . TRP A 1 71 ? 8.184 2.734 3.698 1.00 81.50 71 TRP A C 1
ATOM 598 O O . TRP A 1 71 ? 9.106 2.546 2.905 1.00 81.50 71 TRP A O 1
ATOM 608 N N . SER A 1 72 ? 7.028 3.265 3.328 1.00 75.56 72 SER A N 1
ATOM 609 C CA . SER A 1 72 ? 6.673 3.474 1.940 1.00 75.56 72 SER A CA 1
ATOM 610 C C . SER A 1 72 ? 7.513 4.548 1.239 1.00 75.56 72 SER A C 1
ATOM 612 O O . SER A 1 72 ? 7.951 4.356 0.100 1.00 75.56 72 SER A O 1
ATOM 614 N N . ASP A 1 73 ? 7.846 5.629 1.946 1.00 73.62 73 ASP A N 1
ATOM 615 C CA . ASP A 1 73 ? 8.760 6.674 1.478 1.00 73.62 73 ASP A CA 1
ATOM 616 C C . ASP A 1 73 ? 10.182 6.133 1.271 1.00 73.62 73 ASP A C 1
ATOM 618 O O . ASP A 1 73 ? 10.828 6.423 0.261 1.00 73.62 73 ASP A O 1
ATOM 622 N N . LYS A 1 74 ? 10.679 5.304 2.199 1.00 70.69 74 LYS A N 1
ATOM 623 C CA . LYS A 1 74 ? 12.031 4.719 2.123 1.00 70.69 74 LYS A CA 1
ATOM 624 C C . LYS A 1 74 ? 12.176 3.672 1.024 1.00 70.69 74 LYS A C 1
ATOM 626 O O . LYS A 1 74 ? 13.232 3.581 0.390 1.00 70.69 74 LYS A O 1
ATOM 631 N N . HIS A 1 75 ? 11.147 2.858 0.825 1.00 70.44 75 HIS A N 1
ATOM 632 C CA . HIS A 1 75 ? 11.186 1.723 -0.098 1.00 70.44 75 HIS A CA 1
ATOM 633 C C . HIS A 1 75 ? 10.542 2.045 -1.453 1.00 70.44 75 HIS A C 1
ATOM 635 O O . HIS A 1 75 ? 10.606 1.242 -2.383 1.00 70.44 75 HIS A O 1
ATOM 641 N N . GLY A 1 76 ? 10.030 3.271 -1.607 1.00 56.72 76 GLY A N 1
ATOM 642 C CA . GLY A 1 76 ? 9.519 3.814 -2.861 1.00 56.72 76 GLY A CA 1
ATOM 643 C C . GLY A 1 76 ? 8.173 3.230 -3.283 1.00 56.72 76 GLY A C 1
ATOM 644 O O . GLY A 1 76 ? 7.759 3.440 -4.427 1.00 56.72 76 GLY A O 1
ATOM 645 N N . THR A 1 77 ? 7.494 2.516 -2.387 1.00 57.44 77 THR A N 1
ATOM 646 C CA . THR A 1 77 ? 6.217 1.850 -2.654 1.00 57.44 77 THR A CA 1
ATOM 647 C C . THR A 1 7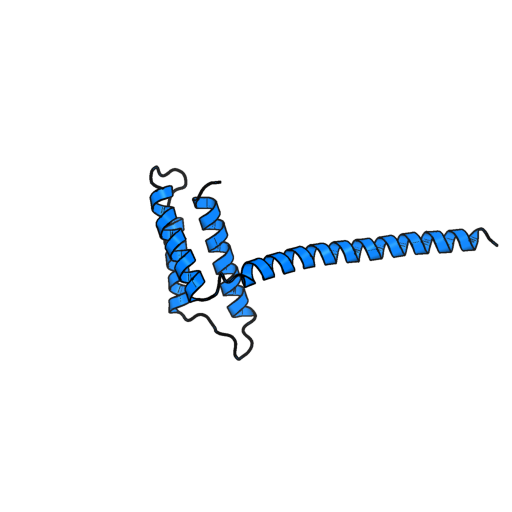7 ? 5.031 2.831 -2.639 1.00 57.44 77 THR A C 1
ATOM 649 O O . THR A 1 77 ? 4.031 2.579 -3.309 1.00 57.44 77 THR A O 1
ATOM 652 N N . ARG A 1 78 ? 5.201 4.041 -2.075 1.00 55.50 78 ARG A N 1
ATOM 653 C CA . ARG A 1 78 ? 4.286 5.197 -2.205 1.00 55.50 78 ARG A CA 1
ATOM 654 C C . ARG A 1 78 ? 5.033 6.425 -2.694 1.00 55.50 78 ARG A C 1
ATOM 656 O O . ARG A 1 78 ? 5.105 7.468 -2.062 1.00 55.50 78 ARG A O 1
ATOM 663 N N . THR A 1 79 ? 5.549 6.324 -3.908 1.00 44.31 79 THR A N 1
ATOM 664 C CA . THR A 1 79 ? 5.877 7.517 -4.693 1.00 44.31 79 THR A CA 1
ATOM 665 C C . THR A 1 79 ? 4.631 7.982 -5.452 1.00 44.31 79 THR A C 1
ATOM 667 O O . THR A 1 79 ? 3.729 7.196 -5.720 1.00 44.31 79 THR A O 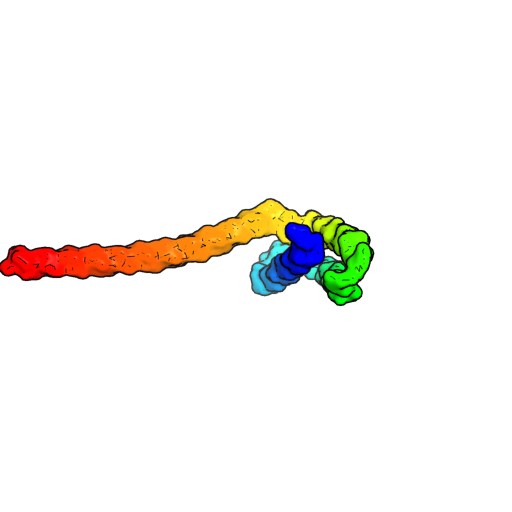1
ATOM 670 N N . LYS A 1 80 ? 4.571 9.258 -5.850 1.00 45.00 80 LYS A N 1
ATOM 671 C CA . LYS A 1 80 ? 3.591 9.860 -6.790 1.00 45.00 80 LYS A CA 1
ATOM 672 C C . LYS A 1 80 ? 3.183 8.919 -7.953 1.00 45.00 80 LYS A C 1
ATOM 674 O O . LYS A 1 80 ? 2.022 8.873 -8.345 1.00 45.00 80 LYS A O 1
ATOM 679 N N . LYS A 1 81 ? 4.121 8.061 -8.370 1.00 43.88 81 LYS A N 1
ATOM 680 C CA . LYS A 1 81 ? 3.973 6.916 -9.279 1.00 43.88 81 LYS A CA 1
ATOM 681 C C . LYS A 1 81 ? 2.861 5.918 -8.932 1.00 43.88 81 LYS A C 1
ATOM 683 O O . LYS A 1 81 ? 2.233 5.426 -9.849 1.00 43.88 81 LYS A O 1
ATOM 688 N N . ALA A 1 82 ? 2.592 5.606 -7.667 1.00 47.06 82 ALA A N 1
ATOM 689 C CA . ALA A 1 82 ? 1.522 4.687 -7.266 1.00 47.06 82 ALA A CA 1
ATOM 690 C C . ALA A 1 82 ? 0.122 5.302 -7.454 1.00 47.06 82 ALA A C 1
ATOM 692 O O . ALA A 1 82 ? -0.832 4.617 -7.826 1.00 47.06 82 ALA A O 1
ATOM 693 N N . SER A 1 83 ? 0.010 6.620 -7.249 1.00 48.47 83 SER A N 1
ATOM 694 C CA . SER A 1 83 ? -1.190 7.382 -7.614 1.00 48.47 83 SER A CA 1
ATOM 695 C C . SER A 1 83 ? -1.331 7.505 -9.132 1.00 48.47 83 SER A C 1
ATOM 697 O O . SER A 1 83 ? -2.440 7.360 -9.637 1.00 48.47 83 SER A O 1
ATOM 699 N N . ASP A 1 84 ? -0.224 7.691 -9.859 1.00 52.00 84 ASP A N 1
ATOM 700 C CA . ASP A 1 84 ? -0.219 7.708 -11.327 1.00 52.00 84 ASP A CA 1
ATOM 701 C C . ASP A 1 84 ? -0.548 6.326 -11.920 1.00 52.00 84 ASP A C 1
ATOM 703 O O . ASP A 1 84 ? -1.337 6.251 -12.848 1.00 52.00 84 ASP A O 1
ATOM 707 N N . ILE A 1 85 ? -0.072 5.221 -11.334 1.00 50.25 85 ILE A N 1
ATOM 708 C CA . ILE A 1 85 ? -0.412 3.849 -11.749 1.00 50.25 85 ILE A CA 1
ATOM 709 C C . ILE A 1 85 ? -1.883 3.546 -11.460 1.00 50.25 85 ILE A C 1
ATOM 711 O O . ILE A 1 85 ? -2.548 2.975 -12.314 1.00 50.25 85 ILE A O 1
ATOM 715 N N . MET A 1 86 ? -2.436 3.945 -10.306 1.00 51.56 86 MET A N 1
ATOM 716 C CA . MET A 1 86 ? -3.879 3.804 -10.055 1.00 51.56 86 MET A CA 1
ATOM 717 C C . MET A 1 86 ? -4.725 4.671 -10.993 1.00 51.56 86 MET A C 1
ATOM 719 O O . MET A 1 86 ? -5.813 4.253 -11.395 1.00 51.56 86 MET A O 1
ATOM 723 N N . LYS A 1 87 ? -4.234 5.858 -11.360 1.00 51.22 87 LYS A N 1
ATOM 724 C CA . LYS A 1 87 ? -4.864 6.717 -12.364 1.00 51.22 87 LYS A CA 1
ATOM 725 C C . LYS A 1 87 ? -4.815 6.062 -13.748 1.00 51.22 87 LYS A C 1
ATOM 727 O O . LYS A 1 87 ? -5.866 5.914 -14.358 1.00 51.22 87 LYS A O 1
ATOM 732 N N . ASP A 1 88 ? -3.663 5.537 -14.159 1.00 50.09 88 ASP A N 1
ATOM 733 C CA . ASP A 1 88 ? -3.477 4.781 -15.402 1.00 50.09 88 ASP A CA 1
ATOM 734 C C . ASP A 1 88 ? -4.323 3.499 -15.424 1.00 50.09 88 ASP A C 1
ATOM 736 O O . ASP A 1 88 ? -4.891 3.152 -16.454 1.00 50.09 88 ASP A O 1
ATOM 740 N N . TYR A 1 89 ? -4.483 2.805 -14.294 1.00 49.25 89 TYR A N 1
ATOM 741 C CA . TYR A 1 89 ? -5.329 1.612 -14.182 1.00 49.25 89 TYR A CA 1
ATOM 742 C C . TYR A 1 89 ? -6.818 1.960 -14.320 1.00 49.25 89 TYR A C 1
ATOM 744 O O . TYR A 1 89 ? -7.573 1.260 -15.002 1.00 49.25 89 TYR A O 1
ATOM 752 N N . LYS A 1 90 ? -7.247 3.072 -13.710 1.00 52.25 90 LYS A N 1
ATOM 753 C CA . LYS A 1 90 ? -8.609 3.613 -13.825 1.00 52.25 90 LYS A CA 1
ATOM 754 C C . LYS A 1 90 ? -8.894 4.103 -15.249 1.00 52.25 90 LYS A C 1
ATOM 756 O O . LYS A 1 90 ? -9.973 3.832 -15.781 1.00 52.25 90 LYS A O 1
ATOM 761 N N . ASP A 1 91 ? -7.911 4.729 -15.889 1.00 53.09 91 ASP A N 1
ATOM 762 C CA . ASP A 1 91 ? -7.984 5.180 -17.275 1.00 53.09 91 ASP A CA 1
ATOM 763 C C . ASP A 1 91 ? -7.960 3.995 -18.252 1.00 53.09 91 ASP A C 1
ATOM 765 O O . ASP A 1 91 ? -8.755 3.977 -19.185 1.00 53.09 91 ASP A O 1
ATOM 769 N N . LEU A 1 92 ? -7.165 2.942 -18.022 1.00 53.25 92 LEU A N 1
ATOM 770 C CA . LEU A 1 92 ? -7.173 1.699 -18.812 1.00 53.25 92 LEU A CA 1
ATOM 771 C C . LEU A 1 92 ? -8.512 0.957 -18.716 1.00 53.25 92 LEU A C 1
ATOM 773 O O . LEU A 1 92 ? -9.017 0.469 -19.733 1.00 53.25 92 LEU A O 1
ATOM 777 N N . ALA A 1 93 ? -9.120 0.906 -17.527 1.00 52.78 93 ALA A N 1
ATOM 778 C CA . ALA A 1 93 ? -10.465 0.365 -17.345 1.00 52.78 93 ALA A CA 1
ATOM 779 C C . ALA A 1 93 ? -11.511 1.196 -18.114 1.00 52.78 93 ALA A C 1
ATOM 781 O O . ALA A 1 93 ? -12.336 0.633 -18.838 1.00 52.78 93 ALA A O 1
ATOM 782 N N . GLY A 1 94 ? -11.427 2.530 -18.052 1.00 46.59 94 GLY A N 1
ATOM 783 C CA . GLY A 1 94 ? -12.272 3.436 -18.838 1.00 46.59 94 GLY A CA 1
ATOM 784 C C . GLY A 1 94 ? -12.060 3.305 -20.352 1.00 46.59 94 GLY A C 1
ATOM 785 O O . GLY A 1 94 ? -13.021 3.305 -21.119 1.00 46.59 94 GLY A O 1
ATOM 786 N N . ASN A 1 95 ? -10.817 3.109 -20.793 1.00 55.88 95 ASN A N 1
ATOM 787 C CA . ASN A 1 95 ? -10.437 3.001 -22.200 1.00 55.88 95 ASN A CA 1
ATOM 788 C C . ASN A 1 95 ? -10.858 1.650 -22.806 1.00 55.88 95 ASN A C 1
ATOM 790 O O . ASN A 1 95 ? -11.217 1.578 -23.981 1.00 55.88 95 ASN A O 1
ATOM 794 N N . LYS A 1 96 ? -10.893 0.572 -22.006 1.00 57.00 96 LYS A N 1
ATOM 795 C CA . LYS A 1 96 ? -11.474 -0.716 -22.419 1.00 57.00 96 LYS A CA 1
ATOM 796 C C . LYS A 1 96 ?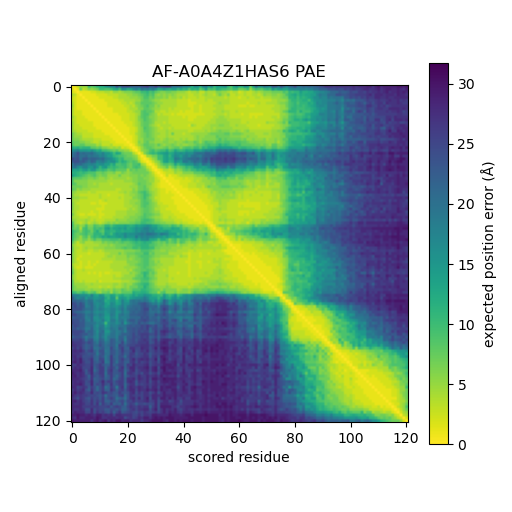 -12.986 -0.591 -22.638 1.00 57.00 96 LYS A C 1
ATOM 798 O O . LYS A 1 96 ? -13.464 -0.983 -23.699 1.00 57.00 96 LYS A O 1
ATOM 803 N N . VAL A 1 97 ? -13.703 0.059 -21.715 1.00 55.94 97 VAL A N 1
ATOM 804 C CA . VAL A 1 97 ? -15.149 0.332 -21.842 1.00 55.94 97 VAL A CA 1
ATOM 805 C C . VAL A 1 97 ? -15.452 1.258 -23.028 1.00 55.94 97 VAL A C 1
ATOM 807 O O . VAL A 1 97 ? -16.383 0.995 -23.788 1.00 55.94 97 VAL A O 1
ATOM 810 N N . LEU A 1 98 ? -14.654 2.309 -23.248 1.00 55.41 98 LEU A N 1
ATOM 811 C CA . LEU A 1 98 ? -14.778 3.200 -24.411 1.00 55.41 98 LEU A CA 1
ATOM 812 C C . LEU A 1 98 ? -14.493 2.475 -25.732 1.00 55.41 98 LEU A C 1
ATOM 814 O O . LEU A 1 98 ? -15.235 2.659 -26.693 1.00 55.41 98 LEU A O 1
ATOM 818 N N . LYS A 1 99 ? -13.474 1.605 -25.791 1.00 64.31 99 LYS A N 1
ATOM 819 C CA . LYS A 1 99 ? -13.199 0.771 -26.976 1.00 64.31 99 LYS A CA 1
ATOM 820 C C . LYS A 1 99 ? -14.319 -0.230 -27.256 1.00 64.31 99 LYS A C 1
ATOM 822 O O . LYS A 1 99 ? -14.638 -0.452 -28.423 1.00 64.31 99 LYS A O 1
ATOM 827 N N . GLU A 1 100 ? -14.916 -0.832 -26.227 1.00 70.56 100 GLU A N 1
ATOM 828 C CA . GLU A 1 100 ? -16.077 -1.715 -26.391 1.00 70.56 100 GLU A CA 1
ATOM 829 C C . GLU A 1 100 ? -17.311 -0.944 -26.875 1.00 70.56 100 GLU A C 1
ATOM 831 O O . GLU A 1 100 ? -17.943 -1.371 -27.843 1.00 70.56 100 GLU A O 1
ATOM 836 N N . ARG A 1 101 ? -17.583 0.241 -26.309 1.00 57.81 101 ARG A N 1
ATOM 837 C CA . ARG A 1 101 ? -18.651 1.139 -26.778 1.00 57.81 101 ARG A CA 1
ATOM 838 C C . ARG A 1 101 ? -18.443 1.591 -28.225 1.00 57.81 101 ARG A C 1
ATOM 840 O O . ARG A 1 101 ? -19.358 1.435 -29.025 1.00 57.81 101 ARG A O 1
ATOM 847 N N . ASN A 1 102 ? -17.243 2.037 -28.604 1.00 69.75 102 ASN A N 1
ATOM 848 C CA . ASN A 1 102 ? -16.950 2.441 -29.987 1.00 69.75 102 ASN A CA 1
ATOM 849 C C . ASN A 1 102 ? -17.088 1.281 -30.983 1.00 69.75 102 ASN A C 1
ATOM 851 O O . ASN A 1 102 ? -17.577 1.478 -32.095 1.00 69.75 102 ASN A O 1
ATOM 855 N N . LYS A 1 103 ? -16.692 0.058 -30.603 1.00 76.88 103 LYS A N 1
ATOM 856 C CA . LYS A 1 103 ? -16.912 -1.134 -31.441 1.00 76.88 103 LYS A CA 1
ATOM 857 C C . LYS A 1 103 ? -18.399 -1.445 -31.607 1.00 76.88 103 LYS A C 1
ATOM 859 O O . LYS A 1 103 ? -18.811 -1.879 -32.684 1.00 76.88 103 LYS A O 1
ATOM 864 N N . GLU A 1 104 ? -19.200 -1.262 -30.561 1.00 75.75 104 GLU A N 1
ATOM 865 C CA . GLU A 1 104 ? -20.648 -1.459 -30.630 1.00 75.75 104 GLU A CA 1
ATOM 866 C C . GLU A 1 104 ? -21.326 -0.386 -31.495 1.00 75.75 104 GLU A C 1
ATOM 868 O O . GLU A 1 104 ? -22.138 -0.726 -32.359 1.00 75.75 104 GLU A O 1
ATOM 873 N N . GLU A 1 105 ? -20.949 0.883 -31.332 1.00 73.88 105 GLU A N 1
ATOM 874 C CA . GLU A 1 105 ? -21.462 1.994 -32.139 1.00 73.88 105 GLU A CA 1
ATOM 875 C C . GLU A 1 105 ? -21.077 1.852 -33.613 1.00 73.88 105 GLU A C 1
ATOM 877 O O . GLU A 1 105 ? -21.955 1.924 -34.469 1.00 73.88 105 GLU A O 1
ATOM 882 N N . GLN A 1 106 ? -19.827 1.494 -33.936 1.00 73.94 106 GLN A N 1
ATOM 883 C CA . GLN A 1 106 ? -19.435 1.183 -35.318 1.00 73.94 106 GLN A CA 1
ATOM 884 C C . GLN A 1 106 ? -20.241 0.022 -35.914 1.00 73.94 106 GLN A C 1
ATOM 886 O O . GLN A 1 106 ? -20.600 0.055 -37.092 1.00 73.94 106 GLN A O 1
ATOM 891 N N . LYS A 1 107 ? -20.560 -1.017 -35.128 1.00 80.94 107 LYS A N 1
ATOM 892 C CA . LYS A 1 107 ? -21.424 -2.116 -35.593 1.00 80.94 107 LYS A CA 1
ATOM 893 C C . LYS A 1 107 ? -22.859 -1.645 -35.843 1.00 80.94 107 LYS A C 1
ATOM 895 O O . LYS A 1 107 ? -23.467 -2.086 -36.820 1.00 80.94 107 LYS A O 1
ATOM 900 N N . LYS A 1 108 ? -23.407 -0.781 -34.983 1.00 81.00 108 LYS A N 1
ATOM 901 C CA . LYS A 1 108 ? -24.746 -0.188 -35.153 1.00 81.00 108 LYS A CA 1
ATOM 902 C C . LYS A 1 108 ? -24.798 0.719 -36.384 1.00 81.00 108 LYS A C 1
ATOM 904 O O . LYS A 1 108 ? -25.711 0.576 -37.196 1.00 81.00 108 LYS A O 1
ATOM 909 N N . GLU A 1 109 ? -23.792 1.568 -36.564 1.00 73.00 109 GLU A N 1
ATOM 910 C CA . GLU A 1 109 ? -23.635 2.455 -37.720 1.00 73.00 109 GLU A CA 1
ATOM 911 C C . GLU A 1 109 ? -23.516 1.656 -39.025 1.00 73.00 109 GLU A C 1
ATOM 913 O O . GLU A 1 109 ? -24.253 1.896 -39.980 1.00 73.00 109 GLU A O 1
ATOM 918 N N . LYS A 1 110 ? -22.672 0.615 -39.051 1.00 80.81 110 LYS A N 1
ATOM 919 C CA . LYS A 1 110 ? -22.523 -0.263 -40.221 1.00 80.81 110 LYS A CA 1
ATOM 920 C C . LYS A 1 110 ? -23.841 -0.943 -40.600 1.00 80.81 110 LYS A C 1
ATOM 922 O O . LYS A 1 110 ? -24.205 -0.945 -41.771 1.00 80.81 110 LYS A O 1
ATOM 927 N N . LYS A 1 111 ? -24.601 -1.452 -39.620 1.00 82.69 111 LYS A N 1
ATOM 928 C CA . LYS A 1 111 ? -25.941 -2.020 -39.863 1.00 82.69 111 LYS A CA 1
ATOM 929 C C . LYS A 1 111 ? -26.921 -0.985 -40.420 1.00 82.69 111 LYS A C 1
ATOM 931 O O . LYS A 1 111 ? -27.708 -1.326 -41.300 1.00 82.69 111 LYS A O 1
ATOM 936 N N . ARG A 1 112 ? -26.885 0.261 -39.933 1.00 77.88 112 ARG A N 1
ATOM 937 C CA . ARG A 1 112 ? -27.701 1.359 -40.479 1.00 77.88 112 ARG A CA 1
ATOM 938 C C . ARG A 1 112 ? -27.340 1.655 -41.934 1.00 77.88 112 ARG A C 1
ATOM 940 O O . ARG A 1 112 ? -28.240 1.733 -42.765 1.00 77.88 112 ARG A O 1
ATOM 947 N N . LEU A 1 113 ? -26.050 1.753 -42.250 1.00 76.75 113 LEU A N 1
ATOM 948 C CA . LEU A 1 113 ? -25.569 1.998 -43.612 1.00 76.75 113 LEU A CA 1
ATOM 949 C C . LEU A 1 113 ? -25.934 0.855 -44.570 1.00 76.75 113 LEU A C 1
ATOM 951 O O . LEU A 1 113 ? -26.416 1.113 -45.672 1.00 76.75 113 LEU A O 1
ATOM 955 N N . ASP A 1 114 ? -25.781 -0.402 -44.146 1.00 80.81 114 ASP A N 1
ATOM 956 C CA . ASP A 1 114 ? -26.189 -1.565 -44.945 1.00 80.81 114 ASP A CA 1
ATOM 957 C C . ASP A 1 114 ? -27.714 -1.617 -45.156 1.00 80.81 114 ASP A C 1
ATOM 959 O O . ASP A 1 114 ? -28.182 -1.977 -46.238 1.00 80.81 114 ASP A O 1
ATOM 963 N N . ALA A 1 115 ? -28.510 -1.207 -44.161 1.00 78.38 115 ALA A N 1
ATOM 964 C CA . ALA A 1 115 ? -29.964 -1.107 -44.292 1.00 78.38 115 ALA A CA 1
ATOM 965 C C . ALA A 1 115 ? -30.398 0.021 -45.245 1.00 78.38 115 ALA A C 1
ATOM 967 O O . ALA A 1 115 ? -31.333 -0.167 -46.024 1.00 78.38 115 ALA A O 1
ATOM 968 N N . MET A 1 116 ? -29.714 1.170 -45.229 1.00 69.25 116 MET A N 1
ATOM 969 C CA . MET A 1 116 ? -29.969 2.267 -46.171 1.00 69.25 116 MET A CA 1
ATOM 970 C C . MET A 1 116 ? -29.591 1.884 -47.608 1.00 69.25 116 MET A C 1
ATOM 972 O O . MET A 1 116 ? -30.367 2.139 -48.525 1.00 69.25 116 MET A O 1
ATOM 976 N N . LYS A 1 117 ? -28.468 1.181 -47.813 1.00 72.56 117 LYS A N 1
ATOM 977 C CA . LYS A 1 117 ? -28.059 0.680 -49.140 1.00 72.56 117 LYS A CA 1
ATOM 978 C C . LYS A 1 117 ? -29.049 -0.318 -49.748 1.00 72.56 117 LYS A C 1
ATOM 980 O O . LYS A 1 117 ? -29.176 -0.368 -50.965 1.00 72.56 117 LYS A O 1
ATOM 985 N N . LYS A 1 118 ? -29.771 -1.089 -48.928 1.00 65.38 118 LYS A N 1
ATOM 986 C CA . LYS A 1 118 ? -30.828 -2.004 -49.400 1.00 65.38 118 LYS A CA 1
ATOM 987 C C . LYS A 1 118 ? -32.144 -1.309 -49.764 1.00 65.38 118 LYS A C 1
ATOM 989 O O . LYS A 1 118 ? -32.932 -1.914 -50.475 1.00 65.38 118 LYS A O 1
ATOM 994 N N . LYS A 1 119 ? -32.389 -0.084 -49.283 1.00 57.03 119 LYS A N 1
ATOM 995 C CA . LYS A 1 119 ? -33.586 0.713 -49.619 1.00 57.03 119 LYS A CA 1
ATOM 996 C C . LYS A 1 119 ? -33.396 1.640 -50.826 1.00 57.03 119 LYS A C 1
ATOM 998 O O . LYS A 1 119 ? -34.374 2.193 -51.306 1.00 57.03 119 LYS A O 1
ATOM 1003 N N . GLY A 1 120 ? -32.159 1.828 -51.285 1.00 56.44 120 GLY A N 1
ATOM 1004 C CA . GLY A 1 120 ? -31.821 2.574 -52.504 1.00 56.44 120 GLY A CA 1
ATOM 1005 C C . GLY A 1 120 ? -31.637 1.685 -53.736 1.00 56.44 120 GLY A C 1
ATOM 1006 O O . GLY A 1 120 ? -30.930 2.082 -54.660 1.00 56.44 120 GLY A O 1
ATOM 1007 N N . ARG A 1 121 ? -32.202 0.474 -53.712 1.00 46.78 121 ARG A N 1
ATOM 1008 C CA . ARG A 1 121 ? -32.269 -0.453 -54.839 1.00 46.78 121 ARG A CA 1
ATOM 1009 C C . ARG A 1 121 ? -33.723 -0.712 -55.185 1.00 46.78 121 ARG A C 1
ATOM 1011 O O . ARG A 1 121 ? -34.505 -0.868 -54.221 1.00 46.78 121 ARG A O 1
#

Secondary structure (DSSP, 8-state):
--HHHHHHHHHHHHHHHHHHHHHS--TTS-PPPHHHHHHHHHHHHHHHHS-TT-TTHHHHHHHHHHHHHHHHHHHTTTSHHHHHHHHHHHHHHHHHHHHHHHHHHHHHHHHHHHHHHHH--

Sequence (121 aa):
MSIRKDLEDNIKLEKDYQDLIEKDSKPGHRRLSEEEKKNLKIIDEDFKKIKKNERREINLCLPLQTNLENWSDKHGTRTKKASDIMKDYKDLAGNKVLKERNKEEQKKEKKRLDAMKKKGR

pLDDT: mean 70.58, std 13.11, range [42.62, 90.25]

Organism: NCBI:txid54673

Mean predicted aligned error: 14.57 Å

Radius of gyration: 23.64 Å; Cα contacts (8 Å, |Δi|>4): 56; chains: 1; bounding box: 51×21×78 Å